Protein AF-A0A929QTH3-F1 (afdb_monomer_lite)

Sequence (79 aa):
YLAQQTDRQGLVALLPQGVISYNKTGTNSAQGLQHDAALVQLTNQSAYVLVVLQEGPGDGDLLKPLQEIGQQVYELMKD

Organism: Abiotrophia defectiva (NCBI:txid46125)

Structure (mmCIF, N/CA/C/O backbone):
data_AF-A0A929QTH3-F1
#
_entry.id   AF-A0A929QTH3-F1
#
loop_
_atom_site.group_PDB
_atom_site.id
_atom_site.type_symbol
_atom_site.label_atom_id
_atom_site.label_alt_id
_atom_site.label_comp_id
_atom_site.label_asym_id
_atom_site.label_entity_id
_atom_site.label_seq_id
_atom_site.pdbx_PDB_ins_code
_atom_site.Cartn_x
_atom_site.Cartn_y
_atom_site.Cartn_z
_atom_site.occupancy
_atom_site.B_iso_or_equiv
_atom_site.auth_seq_id
_atom_site.auth_comp_id
_atom_site.auth_asym_id
_atom_site.auth_atom_id
_atom_site.pdbx_PDB_model_num
ATOM 1 N N . TYR A 1 1 ? 19.282 -9.987 -4.827 1.00 58.78 1 TYR A N 1
ATOM 2 C CA . TYR A 1 1 ? 18.916 -9.272 -3.587 1.00 58.78 1 TYR A CA 1
ATOM 3 C C . TYR A 1 1 ? 18.199 -7.990 -3.986 1.00 58.78 1 TYR A C 1
ATOM 5 O O . TYR A 1 1 ? 18.678 -7.333 -4.901 1.00 58.78 1 TYR A O 1
ATOM 13 N N . LEU A 1 2 ? 17.042 -7.682 -3.390 1.00 58.38 2 LEU A N 1
ATOM 14 C CA . LEU A 1 2 ? 16.252 -6.483 -3.710 1.00 58.38 2 LEU A CA 1
ATOM 15 C C . LEU A 1 2 ? 16.691 -5.347 -2.779 1.00 58.38 2 LEU A C 1
ATOM 17 O O . LEU A 1 2 ? 16.623 -5.504 -1.559 1.00 58.38 2 LEU A O 1
ATOM 21 N N . ALA A 1 3 ? 17.146 -4.223 -3.334 1.00 68.44 3 ALA A N 1
ATOM 22 C CA . ALA A 1 3 ? 17.531 -3.068 -2.525 1.00 68.44 3 ALA A CA 1
ATOM 23 C C . ALA A 1 3 ? 16.279 -2.454 -1.881 1.00 68.44 3 ALA A C 1
ATOM 25 O O . ALA A 1 3 ? 15.280 -2.242 -2.569 1.00 68.44 3 ALA A O 1
ATOM 26 N N . GLN A 1 4 ? 16.311 -2.196 -0.569 1.00 65.31 4 GLN A N 1
ATOM 27 C CA . GLN A 1 4 ? 15.212 -1.514 0.116 1.00 65.31 4 GLN A CA 1
ATOM 28 C C . GLN A 1 4 ? 15.177 -0.037 -0.275 1.00 65.31 4 GLN A C 1
ATOM 30 O O . GLN A 1 4 ? 16.216 0.616 -0.261 1.00 65.31 4 GLN A O 1
ATOM 35 N N . GLN A 1 5 ? 13.986 0.496 -0.550 1.00 64.94 5 GLN A N 1
ATOM 36 C CA . GLN A 1 5 ? 13.776 1.934 -0.709 1.00 64.94 5 GLN A CA 1
ATOM 37 C C . GLN A 1 5 ? 12.938 2.446 0.467 1.00 64.94 5 GLN A C 1
ATOM 39 O O . GLN A 1 5 ? 11.727 2.249 0.508 1.00 64.94 5 GLN A O 1
ATOM 44 N N . THR A 1 6 ? 13.579 3.075 1.450 1.00 61.66 6 THR A N 1
ATOM 45 C CA . THR A 1 6 ? 12.902 3.604 2.651 1.00 61.66 6 THR A CA 1
ATOM 46 C C . THR A 1 6 ? 11.930 4.738 2.344 1.00 61.66 6 THR A C 1
ATOM 48 O O . THR A 1 6 ? 10.952 4.904 3.064 1.00 61.66 6 THR A O 1
ATOM 51 N N . ASP A 1 7 ? 12.159 5.465 1.250 1.00 62.22 7 ASP A N 1
ATOM 52 C CA . ASP A 1 7 ? 11.424 6.697 0.939 1.00 62.22 7 ASP A CA 1
ATOM 53 C C . ASP A 1 7 ? 10.224 6.450 0.012 1.00 62.22 7 ASP A C 1
ATOM 55 O O . ASP A 1 7 ? 9.439 7.357 -0.262 1.00 62.22 7 ASP A O 1
ATOM 59 N N . ARG A 1 8 ? 10.063 5.217 -0.491 1.00 65.88 8 ARG A N 1
ATOM 60 C CA . ARG A 1 8 ? 8.985 4.874 -1.420 1.00 65.88 8 ARG A CA 1
ATOM 61 C C . ARG A 1 8 ? 7.801 4.315 -0.641 1.00 65.88 8 ARG A C 1
ATOM 63 O O . ARG A 1 8 ? 7.844 3.194 -0.142 1.00 65.88 8 ARG A O 1
ATOM 70 N N . GLN A 1 9 ? 6.738 5.104 -0.561 1.00 73.38 9 GLN A N 1
ATOM 71 C CA . GLN A 1 9 ? 5.441 4.664 -0.060 1.00 73.38 9 GLN A CA 1
ATOM 72 C C . GLN A 1 9 ? 4.538 4.408 -1.268 1.00 73.38 9 GLN A C 1
ATOM 74 O O . GLN A 1 9 ? 4.053 5.351 -1.891 1.00 73.38 9 GLN A O 1
ATOM 79 N N . GLY A 1 10 ? 4.391 3.140 -1.663 1.00 88.81 10 GLY A N 1
ATOM 80 C CA . GLY A 1 10 ? 3.437 2.724 -2.689 1.00 88.81 10 GLY A CA 1
ATOM 81 C C . GLY A 1 10 ? 2.108 2.370 -2.037 1.00 88.81 10 GLY A C 1
ATOM 82 O O . GLY A 1 10 ? 1.246 3.226 -1.876 1.00 88.81 10 GLY A O 1
ATOM 83 N N . LEU A 1 11 ? 1.978 1.124 -1.585 1.00 92.50 11 LEU A N 1
ATOM 84 C CA . LEU A 1 11 ? 0.722 0.556 -1.076 1.00 92.50 11 LEU A CA 1
ATOM 85 C C . LEU A 1 11 ? 0.122 1.306 0.118 1.00 92.50 11 LEU A C 1
ATOM 87 O O . LEU A 1 11 ? -1.085 1.260 0.329 1.00 92.50 11 LEU A O 1
ATOM 91 N N . VAL A 1 12 ? 0.954 1.971 0.919 1.00 92.56 12 VAL A N 1
ATOM 92 C CA . VAL A 1 12 ? 0.508 2.630 2.156 1.00 92.56 12 VAL A CA 1
ATOM 93 C C . VAL A 1 12 ? 0.334 4.144 2.021 1.00 92.56 12 VAL A C 1
ATOM 95 O O . VAL A 1 12 ? -0.137 4.783 2.954 1.00 92.56 12 VAL A O 1
ATOM 98 N N . ALA A 1 13 ? 0.693 4.734 0.876 1.00 92.69 13 ALA A N 1
ATOM 99 C CA . ALA A 1 13 ? 0.828 6.191 0.753 1.00 92.69 13 ALA A CA 1
ATOM 100 C C . ALA A 1 13 ? -0.497 6.956 0.870 1.00 92.69 13 ALA A C 1
ATOM 102 O O . ALA A 1 13 ? -0.507 8.105 1.302 1.00 92.69 13 ALA A O 1
ATOM 103 N N . LEU A 1 14 ? -1.600 6.333 0.446 1.00 93.62 14 LEU A N 1
ATOM 104 C CA . LEU A 1 14 ? -2.935 6.939 0.438 1.00 93.62 14 LEU A CA 1
ATOM 105 C C . LEU A 1 14 ? -3.838 6.416 1.561 1.00 93.62 14 LEU A C 1
ATOM 107 O O . LEU A 1 14 ? -5.035 6.698 1.563 1.00 93.62 14 LEU A O 1
ATOM 111 N N . LEU A 1 15 ? -3.292 5.648 2.507 1.00 92.00 15 LEU A N 1
ATOM 112 C CA . LEU A 1 15 ? -4.076 5.167 3.640 1.00 92.00 15 LEU A CA 1
ATOM 113 C C . LEU A 1 15 ? -4.422 6.332 4.587 1.00 92.00 15 LEU A C 1
ATOM 115 O O . LEU A 1 15 ? -3.594 7.229 4.781 1.00 92.00 15 LEU A O 1
ATOM 119 N N . PRO A 1 16 ? -5.621 6.341 5.200 1.00 90.81 16 PRO A N 1
ATOM 120 C CA . PRO A 1 16 ? -6.003 7.384 6.144 1.00 90.81 16 PRO A CA 1
ATOM 121 C C . PRO A 1 16 ? -5.050 7.505 7.336 1.00 90.81 16 PRO A C 1
ATOM 123 O O . PRO A 1 16 ? -4.464 6.528 7.808 1.00 90.81 16 PRO A O 1
ATOM 126 N N . GLN A 1 17 ? -4.948 8.718 7.883 1.00 85.38 17 GLN A N 1
ATOM 127 C CA . GLN A 1 17 ? -4.178 8.951 9.103 1.00 85.38 17 GLN A CA 1
ATOM 128 C C . GLN A 1 17 ? -4.730 8.114 10.265 1.00 85.38 17 GLN A C 1
ATOM 130 O O . GLN A 1 17 ? -5.937 8.060 10.488 1.00 85.38 17 GLN A O 1
ATOM 135 N N . GLY A 1 18 ? -3.828 7.483 11.019 1.00 84.06 18 GLY A N 1
ATOM 136 C CA . GLY A 1 18 ? -4.175 6.605 12.142 1.00 84.06 18 GLY A CA 1
ATOM 137 C C . GLY A 1 18 ? -4.239 5.118 11.788 1.00 84.06 18 GLY A C 1
ATOM 138 O O . GLY A 1 18 ? -4.265 4.296 12.702 1.00 84.06 18 GLY A O 1
ATOM 139 N N . VAL A 1 19 ? -4.189 4.756 10.501 1.00 89.44 19 VAL A N 1
ATOM 140 C CA . VAL A 1 19 ? -3.993 3.364 10.080 1.00 89.44 19 VAL A CA 1
ATOM 141 C C . VAL A 1 19 ? -2.570 2.932 10.426 1.00 89.44 19 VAL A C 1
ATOM 143 O O . VAL A 1 19 ? -1.595 3.582 10.046 1.00 89.44 19 VAL A O 1
ATOM 146 N N . ILE A 1 20 ? -2.443 1.829 11.163 1.00 91.44 20 ILE A N 1
ATOM 147 C CA . ILE A 1 20 ? -1.139 1.254 11.493 1.00 91.44 20 ILE A CA 1
ATOM 148 C C . ILE A 1 20 ? -0.707 0.392 10.311 1.00 91.44 20 ILE A C 1
ATOM 150 O O . ILE A 1 20 ? -1.413 -0.533 9.912 1.00 91.44 20 ILE A O 1
ATOM 154 N N . SER A 1 21 ? 0.470 0.673 9.761 1.00 91.25 21 SER A N 1
ATOM 155 C CA . SER A 1 21 ? 1.018 -0.112 8.661 1.00 91.25 21 SER A CA 1
ATOM 156 C C . SER A 1 21 ? 2.519 -0.312 8.788 1.00 91.25 21 SER A C 1
ATOM 158 O O . SER A 1 21 ? 3.236 0.577 9.246 1.00 91.25 21 SER A O 1
ATOM 160 N N . TYR A 1 22 ? 2.993 -1.459 8.318 1.00 89.81 22 TYR A N 1
ATOM 161 C CA . TYR A 1 22 ? 4.406 -1.742 8.106 1.00 89.81 22 TYR A CA 1
ATOM 162 C C . TYR A 1 22 ? 4.595 -2.141 6.650 1.00 89.81 22 TYR A C 1
ATOM 164 O O . TYR A 1 22 ? 3.966 -3.099 6.202 1.00 89.81 22 TYR A O 1
ATOM 172 N N . ASN A 1 23 ? 5.452 -1.437 5.913 1.00 90.31 23 ASN A N 1
ATOM 173 C CA . ASN A 1 23 ? 5.717 -1.754 4.517 1.00 90.31 23 ASN A CA 1
ATOM 174 C C . ASN A 1 23 ? 7.203 -1.983 4.236 1.00 90.31 23 ASN A C 1
ATOM 176 O O . ASN A 1 23 ? 8.098 -1.424 4.874 1.00 90.31 23 ASN A O 1
ATOM 180 N N . LYS A 1 24 ? 7.459 -2.824 3.237 1.00 89.25 24 LYS A N 1
ATOM 181 C CA . LYS A 1 24 ? 8.780 -3.121 2.712 1.00 89.25 24 LYS A CA 1
ATOM 182 C C . LYS A 1 24 ? 8.714 -3.092 1.195 1.00 89.25 24 LYS A C 1
ATOM 184 O O . LYS A 1 24 ? 8.067 -3.921 0.564 1.00 89.25 24 LYS A O 1
ATOM 189 N N . THR A 1 25 ? 9.458 -2.161 0.622 1.00 87.50 25 THR A N 1
ATOM 190 C CA . THR A 1 25 ? 9.630 -2.051 -0.824 1.00 87.50 25 THR A CA 1
ATOM 191 C C . THR A 1 25 ? 10.960 -2.646 -1.254 1.00 87.50 25 THR A C 1
ATOM 193 O O . THR A 1 25 ? 11.916 -2.744 -0.465 1.00 87.50 25 THR A O 1
ATOM 196 N N . GLY A 1 26 ? 11.066 -2.980 -2.534 1.00 84.38 26 GLY A N 1
ATOM 197 C CA . GLY A 1 26 ? 12.371 -3.142 -3.139 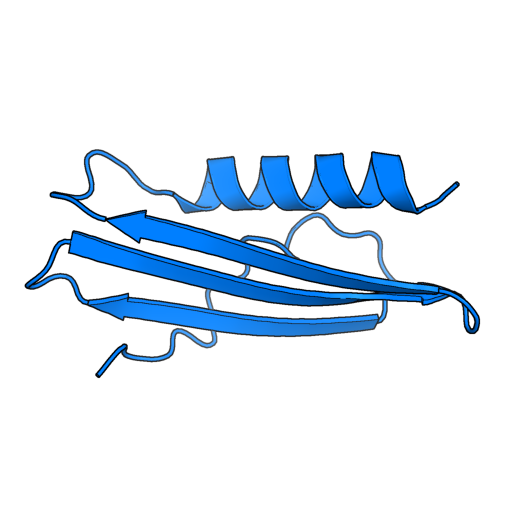1.00 84.38 26 GLY A CA 1
ATOM 198 C C . GLY A 1 26 ? 12.354 -3.303 -4.643 1.00 84.38 26 GLY A C 1
ATOM 199 O O . GLY A 1 26 ? 11.374 -3.730 -5.251 1.00 84.38 26 GLY A O 1
ATOM 200 N N . THR A 1 27 ? 13.491 -2.965 -5.231 1.00 80.94 27 THR A N 1
ATOM 201 C CA . THR A 1 27 ? 13.693 -2.946 -6.677 1.00 80.94 27 THR A CA 1
ATOM 202 C C . THR A 1 27 ? 14.972 -3.693 -7.039 1.00 80.94 27 THR A C 1
ATOM 204 O O . THR A 1 27 ? 15.981 -3.600 -6.335 1.00 80.94 27 THR A O 1
ATOM 207 N N . ASN A 1 28 ? 14.949 -4.412 -8.156 1.00 81.62 28 ASN A N 1
ATOM 208 C CA . ASN A 1 28 ? 16.134 -4.903 -8.847 1.00 81.62 28 ASN A CA 1
ATOM 209 C C . ASN A 1 28 ? 16.023 -4.538 -10.328 1.00 81.62 28 ASN A C 1
ATOM 211 O O . ASN A 1 28 ? 15.451 -5.278 -11.129 1.00 81.62 28 ASN A O 1
ATOM 215 N N . SER A 1 29 ? 16.613 -3.398 -10.683 1.00 75.75 29 SER A N 1
ATOM 216 C CA . SER A 1 29 ? 16.568 -2.846 -12.036 1.00 75.75 29 SER A CA 1
ATOM 217 C C . SER A 1 29 ? 17.225 -3.752 -13.081 1.00 75.75 29 SER A C 1
ATOM 219 O O . SER A 1 29 ? 16.797 -3.745 -14.227 1.00 75.75 29 SER A O 1
ATOM 221 N N . ALA A 1 30 ? 18.214 -4.572 -12.700 1.00 78.56 30 ALA A N 1
ATOM 222 C CA . ALA A 1 30 ? 18.883 -5.490 -13.628 1.00 78.56 30 ALA A CA 1
ATOM 223 C C . ALA A 1 30 ? 17.963 -6.623 -14.118 1.00 78.56 30 ALA A C 1
ATOM 225 O O . ALA A 1 30 ? 18.206 -7.197 -15.174 1.00 78.56 30 ALA A O 1
ATOM 226 N N . GLN A 1 31 ? 16.918 -6.945 -13.351 1.00 75.62 31 GLN A N 1
ATOM 227 C CA . GLN A 1 31 ? 15.927 -7.976 -13.677 1.00 75.62 31 GLN A CA 1
ATOM 228 C C . GLN A 1 31 ? 14.530 -7.385 -13.925 1.00 75.62 31 GLN A C 1
ATOM 230 O O . GLN A 1 31 ? 13.580 -8.136 -14.120 1.00 75.62 31 GLN A O 1
ATOM 235 N N . GLY A 1 32 ? 14.388 -6.054 -13.881 1.00 77.75 32 GLY A N 1
ATOM 236 C CA . GLY A 1 32 ? 13.085 -5.393 -13.982 1.00 77.75 32 GLY A CA 1
ATOM 237 C C . GLY A 1 32 ? 12.117 -5.762 -12.850 1.00 77.75 32 GLY A C 1
ATOM 238 O O . GLY A 1 32 ? 10.907 -5.730 -13.031 1.00 77.75 32 GLY A O 1
ATOM 239 N N . LEU A 1 33 ? 12.629 -6.153 -11.681 1.00 79.88 33 LEU A N 1
ATOM 240 C CA . LEU A 1 33 ? 11.786 -6.570 -10.562 1.00 79.88 33 LEU A CA 1
ATOM 241 C C . LEU A 1 33 ? 11.469 -5.384 -9.659 1.00 79.88 33 LEU A C 1
ATOM 243 O O . LEU A 1 33 ? 12.377 -4.673 -9.216 1.00 79.88 33 LEU A O 1
ATOM 247 N N . GLN A 1 34 ? 10.200 -5.225 -9.306 1.00 84.94 34 GLN A N 1
ATOM 248 C CA . GLN A 1 34 ? 9.756 -4.284 -8.283 1.00 84.94 34 GLN A CA 1
ATOM 249 C C . GLN A 1 34 ? 8.703 -4.942 -7.393 1.00 84.94 34 GLN A C 1
ATOM 251 O O . GLN A 1 34 ? 7.830 -5.654 -7.880 1.00 84.94 34 GLN A O 1
ATOM 256 N N . HIS A 1 35 ? 8.773 -4.684 -6.088 1.00 86.81 35 HIS A N 1
ATOM 257 C CA . HIS A 1 35 ? 7.716 -5.059 -5.157 1.00 86.81 35 HIS A CA 1
ATOM 258 C C . HIS A 1 35 ? 7.435 -3.978 -4.120 1.00 86.81 35 HIS A C 1
ATOM 260 O O . HIS A 1 35 ? 8.313 -3.185 -3.757 1.00 86.81 35 HIS A O 1
ATOM 266 N N . ASP A 1 36 ? 6.214 -4.027 -3.605 1.00 90.44 36 ASP A N 1
ATOM 267 C CA . ASP A 1 36 ? 5.800 -3.386 -2.366 1.00 90.44 36 ASP A CA 1
ATOM 268 C C . ASP A 1 36 ? 4.950 -4.397 -1.588 1.00 90.44 36 ASP A C 1
ATOM 270 O O . ASP A 1 36 ? 4.031 -5.011 -2.136 1.00 90.44 36 ASP A O 1
ATOM 274 N N . ALA A 1 37 ? 5.326 -4.637 -0.338 1.00 92.06 37 ALA A N 1
ATOM 275 C CA . ALA A 1 37 ? 4.642 -5.544 0.565 1.00 92.06 37 ALA A CA 1
ATOM 276 C C . ALA A 1 37 ? 4.279 -4.781 1.835 1.00 92.06 37 ALA A C 1
ATOM 278 O O . ALA A 1 37 ? 5.159 -4.210 2.479 1.00 92.06 37 ALA A O 1
ATOM 279 N N . ALA A 1 38 ? 3.005 -4.792 2.209 1.00 93.81 38 ALA A N 1
ATOM 280 C CA . ALA A 1 38 ? 2.491 -4.070 3.360 1.00 93.81 38 ALA A CA 1
ATOM 281 C C . ALA A 1 38 ? 1.643 -4.974 4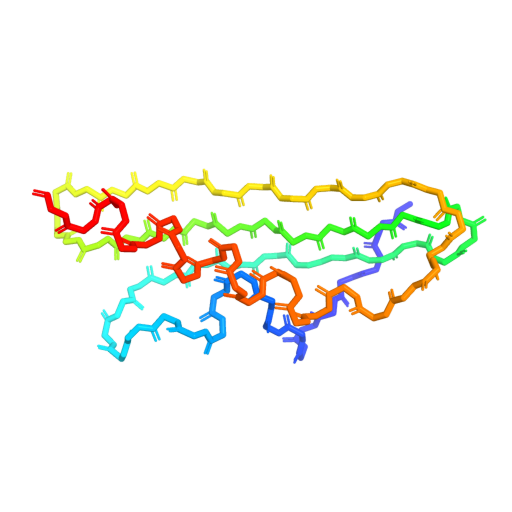.256 1.00 93.81 38 ALA A C 1
ATOM 283 O O . ALA A 1 38 ? 0.795 -5.723 3.776 1.00 93.81 38 ALA A O 1
ATOM 284 N N . LEU A 1 39 ? 1.850 -4.865 5.566 1.00 93.88 39 LEU A N 1
ATOM 285 C CA . LEU A 1 39 ? 0.890 -5.262 6.587 1.00 93.88 39 LEU A CA 1
ATOM 286 C C . LEU A 1 39 ? 0.121 -4.010 6.992 1.00 93.88 39 LEU A C 1
ATOM 288 O O . LEU A 1 39 ? 0.735 -3.003 7.345 1.00 93.88 39 LEU A O 1
ATOM 292 N N . VAL A 1 40 ? -1.204 -4.077 6.949 1.00 93.69 40 VAL A N 1
ATOM 293 C CA . VAL A 1 40 ? -2.098 -2.970 7.292 1.00 93.69 40 VAL A CA 1
ATOM 294 C C . VAL A 1 40 ? -3.075 -3.441 8.357 1.00 93.69 40 VAL A C 1
ATOM 296 O O . VAL A 1 40 ? -3.746 -4.455 8.185 1.00 93.69 40 VAL A O 1
ATOM 299 N N . GLN A 1 41 ? -3.155 -2.704 9.458 1.00 92.31 41 GLN A N 1
ATOM 300 C CA . GLN A 1 41 ? -4.100 -2.928 10.542 1.00 92.31 41 GLN A CA 1
ATOM 301 C C . GLN A 1 41 ? -5.181 -1.843 10.496 1.00 92.31 41 GLN A C 1
ATOM 303 O O . GLN A 1 41 ? -4.891 -0.653 10.610 1.00 92.31 41 GLN A O 1
ATOM 308 N N . LEU A 1 42 ? -6.431 -2.270 10.330 1.00 85.56 42 LEU A N 1
ATOM 309 C CA . LEU A 1 42 ? -7.592 -1.390 10.176 1.00 85.56 42 LEU A CA 1
ATOM 310 C C . LEU A 1 42 ? -8.169 -0.980 11.531 1.00 85.56 42 LEU A C 1
ATOM 312 O O . LEU A 1 42 ? -8.495 0.179 11.766 1.00 85.56 42 LEU A O 1
ATOM 316 N N . THR A 1 43 ? -8.281 -1.957 12.431 1.00 78.69 43 THR A N 1
ATOM 317 C CA . THR A 1 43 ? -8.786 -1.800 13.797 1.00 78.69 43 THR A CA 1
ATOM 318 C C . THR A 1 43 ? -7.992 -2.705 14.739 1.00 78.69 43 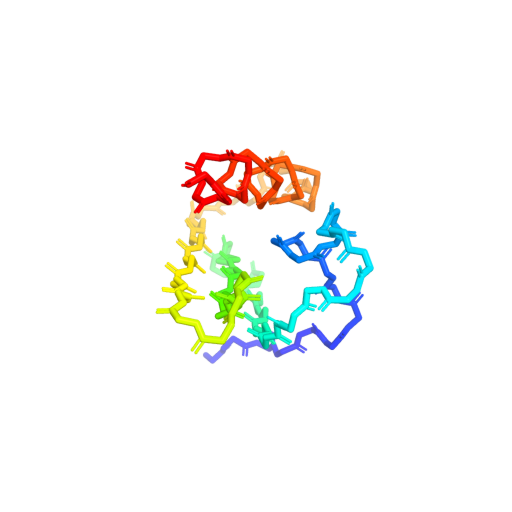THR A C 1
ATOM 320 O O . THR A 1 43 ? -7.099 -3.444 14.326 1.00 78.69 43 THR A O 1
ATOM 323 N N . ASN A 1 44 ? -8.342 -2.729 16.024 1.00 74.25 44 ASN A N 1
ATOM 324 C CA . ASN A 1 44 ? -7.748 -3.672 16.977 1.00 74.25 44 ASN A CA 1
ATOM 325 C C . ASN A 1 44 ? -8.143 -5.142 16.716 1.00 74.25 44 ASN A C 1
ATOM 327 O O . ASN A 1 44 ? -7.705 -6.017 17.459 1.00 74.25 44 ASN A O 1
ATOM 331 N N . GLN A 1 45 ? -8.976 -5.418 15.705 1.00 73.38 45 GLN A N 1
ATOM 332 C CA . GLN A 1 45 ? -9.529 -6.747 15.429 1.00 73.38 45 GLN A CA 1
ATOM 333 C C . GLN A 1 45 ? -9.192 -7.285 14.033 1.00 73.38 45 GLN A C 1
ATOM 335 O O . GLN A 1 45 ? -9.269 -8.496 13.833 1.00 73.38 45 GLN A O 1
ATOM 340 N N . SER A 1 46 ? -8.807 -6.430 13.080 1.00 86.69 46 SER A N 1
ATOM 341 C CA . SER A 1 46 ? -8.556 -6.840 11.695 1.00 86.69 46 SER A CA 1
ATOM 342 C C . SER A 1 46 ? -7.277 -6.238 11.118 1.00 86.69 46 SER A C 1
ATOM 344 O O . SER A 1 46 ? -6.961 -5.057 11.289 1.00 86.69 46 SER A O 1
ATOM 346 N N . ALA A 1 47 ? -6.541 -7.089 10.408 1.00 92.62 47 ALA A N 1
ATOM 347 C CA . ALA A 1 47 ? -5.363 -6.727 9.642 1.00 92.62 47 ALA A CA 1
ATOM 348 C C . ALA A 1 47 ? -5.294 -7.574 8.369 1.00 92.62 47 ALA A C 1
ATOM 350 O O . ALA A 1 47 ? -5.807 -8.695 8.331 1.00 92.62 47 ALA A O 1
ATOM 351 N N . TYR A 1 48 ? -4.633 -7.051 7.344 1.00 94.06 48 TYR A N 1
ATOM 352 C CA . TYR A 1 48 ? -4.365 -7.766 6.104 1.00 94.06 48 TYR A CA 1
ATOM 353 C C . TYR A 1 48 ? -2.925 -7.558 5.649 1.00 94.06 48 TYR A C 1
ATOM 355 O O . TYR A 1 48 ? -2.244 -6.613 6.049 1.00 94.06 48 TYR A O 1
ATOM 363 N N . VAL A 1 49 ? -2.469 -8.474 4.798 1.00 95.06 49 VAL A N 1
ATOM 364 C CA . VAL A 1 49 ? -1.185 -8.376 4.108 1.00 95.06 49 VAL A CA 1
ATOM 365 C C . VAL A 1 49 ? -1.464 -8.223 2.621 1.00 95.06 49 VAL A C 1
ATOM 367 O O . VAL A 1 49 ? -2.220 -9.005 2.048 1.00 95.06 49 VAL A O 1
ATOM 370 N N . LEU A 1 50 ? -0.845 -7.224 2.003 1.00 94.62 50 LEU A N 1
ATOM 371 C CA . LEU A 1 50 ? -0.917 -6.960 0.573 1.00 94.62 50 LEU A CA 1
ATOM 372 C C . LEU A 1 50 ? 0.492 -7.003 -0.005 1.00 94.62 50 LEU A C 1
ATOM 374 O O . LEU A 1 50 ? 1.382 -6.304 0.470 1.00 94.62 50 LEU A O 1
ATOM 378 N N . VAL A 1 51 ? 0.690 -7.829 -1.029 1.00 93.31 51 VAL A N 1
ATOM 379 C CA . VAL A 1 51 ? 1.969 -7.962 -1.728 1.00 93.31 51 VAL A CA 1
ATOM 380 C C . VAL A 1 51 ? 1.719 -7.753 -3.208 1.00 93.31 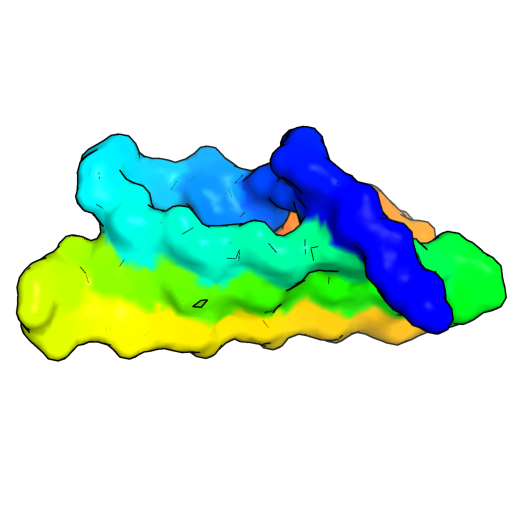51 VAL A C 1
ATOM 382 O O . VAL A 1 51 ? 0.951 -8.495 -3.815 1.00 93.31 51 VAL A O 1
ATOM 385 N N . VAL A 1 52 ? 2.384 -6.759 -3.787 1.00 90.50 52 VAL A N 1
ATOM 386 C CA . VAL A 1 52 ? 2.390 -6.538 -5.231 1.00 90.50 52 VAL A CA 1
ATOM 387 C C . VAL A 1 52 ? 3.803 -6.760 -5.738 1.00 90.50 52 VAL A C 1
ATOM 389 O O . VAL A 1 52 ? 4.749 -6.138 -5.255 1.00 90.50 52 VAL A O 1
ATOM 392 N N . LEU A 1 53 ? 3.930 -7.663 -6.707 1.00 88.50 53 LEU A N 1
ATOM 393 C CA . LEU A 1 53 ? 5.166 -7.980 -7.411 1.00 88.50 53 LEU A CA 1
ATOM 394 C C . LEU A 1 53 ? 4.959 -7.688 -8.896 1.00 88.50 53 LEU A C 1
ATOM 396 O O . LEU A 1 53 ? 3.971 -8.124 -9.482 1.00 88.50 53 LEU A O 1
ATOM 400 N N . GLN A 1 54 ? 5.909 -6.986 -9.497 1.00 81.44 54 GLN A N 1
ATOM 401 C CA . GLN A 1 54 ? 6.015 -6.839 -10.939 1.00 81.44 54 GLN A CA 1
ATOM 402 C C . GLN A 1 54 ? 7.332 -7.441 -11.415 1.00 81.44 54 GLN A C 1
ATOM 404 O O . GLN A 1 54 ? 8.390 -7.199 -10.826 1.00 81.44 54 GLN A O 1
ATOM 409 N N . GLU A 1 55 ? 7.244 -8.172 -12.523 1.00 81.19 55 GLU A N 1
ATOM 410 C CA . GLU A 1 55 ? 8.378 -8.711 -13.262 1.00 81.19 55 GLU A CA 1
ATOM 411 C C . GLU A 1 55 ? 8.355 -8.209 -14.712 1.00 81.19 55 GLU A C 1
ATOM 413 O O . GLU A 1 55 ? 7.2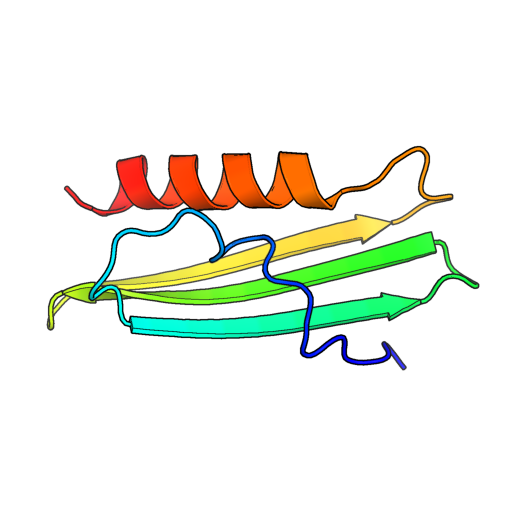85 -8.079 -15.307 1.00 81.19 55 GLU A O 1
ATOM 418 N N . GLY A 1 56 ? 9.532 -7.938 -15.285 1.00 71.75 56 GLY A N 1
ATOM 419 C CA . GLY A 1 56 ? 9.699 -7.497 -16.677 1.00 71.75 56 GLY A CA 1
ATOM 420 C C . GLY A 1 56 ? 10.335 -6.107 -16.805 1.00 71.75 56 GLY A C 1
ATOM 421 O O . GLY A 1 56 ? 10.411 -5.380 -15.816 1.00 71.75 56 GLY A O 1
ATOM 422 N N . PRO A 1 57 ? 10.837 -5.720 -17.998 1.00 58.19 57 PRO A N 1
ATOM 423 C CA . PRO A 1 57 ? 11.367 -4.376 -18.220 1.00 58.19 57 PRO A CA 1
ATOM 424 C C . PRO A 1 57 ? 10.284 -3.375 -17.810 1.00 58.19 57 PRO A C 1
ATOM 426 O O . PRO A 1 57 ? 9.186 -3.378 -18.356 1.00 58.19 57 PRO A O 1
ATOM 429 N N . GLY A 1 58 ? 10.550 -2.632 -16.736 1.00 58.19 58 GLY A N 1
ATOM 430 C CA . GLY A 1 58 ? 9.558 -1.784 -16.094 1.00 58.19 58 GLY A CA 1
ATOM 431 C C . GLY A 1 58 ? 9.157 -0.651 -17.023 1.00 58.19 58 GLY A C 1
ATOM 432 O O . GLY A 1 58 ? 9.798 0.393 -17.014 1.00 58.19 58 GLY A O 1
ATOM 433 N N . ASP A 1 59 ? 8.091 -0.843 -17.793 1.00 53.34 59 ASP A N 1
ATOM 434 C CA . ASP A 1 59 ? 7.587 0.154 -18.744 1.00 53.34 59 ASP A CA 1
ATOM 435 C C . ASP A 1 59 ? 6.847 1.326 -18.062 1.00 53.34 59 ASP A C 1
ATOM 437 O O . ASP A 1 59 ? 6.113 2.077 -18.702 1.00 53.34 59 ASP A O 1
ATOM 441 N N . GLY A 1 60 ? 7.048 1.552 -16.760 1.00 61.91 60 GLY A N 1
ATOM 442 C CA . GLY A 1 60 ? 6.472 2.709 -16.083 1.00 61.91 60 GLY A CA 1
ATOM 443 C C . GLY A 1 60 ? 6.785 2.812 -14.596 1.00 61.91 60 GLY A C 1
ATOM 444 O O . GLY A 1 60 ? 7.140 1.838 -13.930 1.00 61.91 60 GLY A O 1
ATOM 445 N N . ASP A 1 61 ? 6.624 4.025 -14.066 1.00 71.81 61 ASP A N 1
ATOM 446 C CA . ASP A 1 61 ? 6.633 4.267 -12.627 1.00 71.81 61 ASP A CA 1
ATOM 447 C C . ASP A 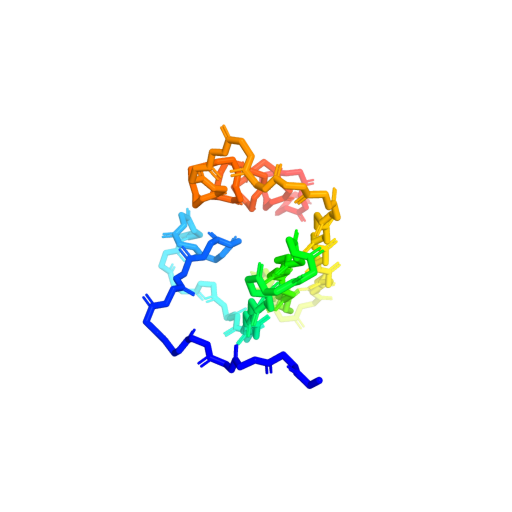1 61 ? 5.397 3.625 -11.982 1.00 71.81 61 ASP A C 1
ATOM 449 O O . ASP A 1 61 ? 4.279 4.134 -12.051 1.00 71.81 61 ASP A O 1
ATOM 453 N N . LEU A 1 62 ? 5.621 2.488 -11.330 1.00 78.44 62 LEU A N 1
ATOM 454 C CA . LEU A 1 62 ? 4.612 1.736 -10.587 1.00 78.44 62 LEU A CA 1
ATOM 455 C C . LEU A 1 62 ? 4.052 2.457 -9.360 1.00 78.44 62 LEU A C 1
ATOM 457 O O . LEU A 1 62 ? 3.124 1.951 -8.731 1.00 78.44 62 LEU A O 1
ATOM 461 N N . LEU A 1 63 ? 4.619 3.599 -8.974 1.00 83.50 63 LEU A N 1
ATOM 462 C CA . LEU A 1 63 ? 4.250 4.269 -7.736 1.00 83.50 63 LEU A CA 1
ATOM 463 C C . LEU A 1 63 ? 2.753 4.594 -7.682 1.00 83.50 63 LEU A C 1
ATOM 465 O O . LEU A 1 63 ? 2.099 4.267 -6.696 1.00 83.50 63 LEU A O 1
ATOM 469 N N . LYS A 1 64 ? 2.201 5.172 -8.753 1.00 87.44 64 LYS A N 1
ATOM 470 C CA . LYS A 1 64 ? 0.784 5.548 -8.805 1.00 87.44 64 LYS A CA 1
ATOM 471 C C . LYS A 1 64 ? -0.157 4.327 -8.810 1.00 87.44 64 LYS A C 1
ATOM 473 O O . LYS A 1 64 ? -1.042 4.293 -7.959 1.00 87.44 64 LYS A O 1
ATOM 478 N N . PRO A 1 65 ? 0.044 3.298 -9.658 1.00 89.00 65 PRO A N 1
ATOM 479 C CA . PRO A 1 65 ? -0.739 2.065 -9.569 1.00 89.00 65 PRO A CA 1
ATOM 480 C C . PRO A 1 65 ? -0.710 1.412 -8.181 1.00 89.00 65 PRO A C 1
ATOM 482 O O . PRO A 1 65 ? -1.743 0.974 -7.687 1.00 89.00 65 PRO A O 1
ATOM 485 N N . LEU A 1 66 ? 0.452 1.373 -7.516 1.00 90.62 66 LEU A N 1
ATOM 486 C CA . LEU A 1 66 ? 0.567 0.813 -6.164 1.00 90.62 66 LEU A CA 1
ATOM 487 C C . LEU A 1 66 ? -0.259 1.604 -5.143 1.00 90.62 66 LEU A C 1
ATOM 489 O O . LEU A 1 66 ? -0.920 1.007 -4.296 1.00 90.62 66 LEU A O 1
ATOM 493 N N . GLN A 1 67 ? -0.248 2.931 -5.237 1.00 91.88 67 GLN A N 1
ATOM 494 C CA . GLN A 1 67 ? -1.051 3.802 -4.380 1.00 91.88 67 GLN A CA 1
ATOM 495 C C . GLN A 1 67 ? -2.555 3.572 -4.578 1.00 91.88 67 GLN A C 1
ATOM 497 O O . GLN A 1 67 ? -3.291 3.448 -3.600 1.00 91.88 67 GLN A O 1
ATOM 502 N N . GLU A 1 68 ? -3.000 3.454 -5.830 1.00 93.56 68 GLU A N 1
ATOM 503 C CA . GLU A 1 68 ? -4.401 3.181 -6.172 1.00 93.56 68 GLU A CA 1
ATOM 504 C C . GLU A 1 68 ? -4.849 1.797 -5.679 1.00 93.56 68 GLU A C 1
ATOM 506 O O . GLU A 1 68 ? -5.909 1.681 -5.065 1.00 93.56 68 GLU A O 1
ATOM 511 N N . ILE A 1 69 ? -4.025 0.758 -5.870 1.00 93.94 69 ILE A N 1
ATOM 512 C CA . ILE A 1 69 ? -4.299 -0.595 -5.360 1.00 93.94 69 ILE A CA 1
ATOM 513 C C . ILE A 1 69 ? -4.392 -0.581 -3.831 1.00 93.94 69 ILE A C 1
ATOM 515 O O . ILE A 1 69 ? -5.329 -1.141 -3.264 1.00 93.94 69 ILE A O 1
ATOM 519 N N . GLY A 1 70 ? -3.438 0.069 -3.159 1.00 93.75 70 GLY A N 1
ATOM 520 C CA . GLY A 1 70 ? -3.419 0.187 -1.703 1.00 93.75 70 GLY A CA 1
ATOM 521 C C . GLY A 1 70 ? -4.698 0.813 -1.150 1.00 93.75 70 GLY A C 1
ATOM 522 O O . GLY A 1 70 ? -5.308 0.264 -0.230 1.00 93.75 70 GLY A O 1
ATOM 523 N N . GLN A 1 71 ? -5.146 1.909 -1.768 1.00 95.12 71 GLN A N 1
ATOM 524 C CA . GLN A 1 71 ? -6.395 2.577 -1.416 1.00 95.12 71 GLN A CA 1
ATOM 525 C C . GLN A 1 71 ? -7.620 1.689 -1.678 1.00 95.12 71 GLN A C 1
ATOM 527 O O . GLN A 1 71 ? -8.468 1.551 -0.804 1.00 95.12 71 GLN A O 1
ATOM 532 N N . GLN A 1 72 ? -7.721 1.056 -2.849 1.00 95.56 72 GLN A N 1
ATOM 533 C CA . GLN A 1 72 ? -8.876 0.217 -3.194 1.00 95.56 72 GLN A CA 1
ATOM 534 C C . GLN A 1 72 ? -9.022 -0.991 -2.266 1.00 95.56 72 GLN A C 1
ATOM 536 O O . GLN A 1 72 ? -10.130 -1.313 -1.842 1.00 95.56 72 GLN A O 1
ATOM 541 N N . VAL A 1 73 ? -7.911 -1.651 -1.926 1.00 94.56 73 VAL A N 1
ATOM 542 C CA . VAL A 1 73 ? -7.930 -2.777 -0.984 1.00 94.56 73 VAL A CA 1
ATOM 543 C C . VAL A 1 73 ? -8.311 -2.298 0.415 1.00 94.56 73 VAL A C 1
ATOM 545 O O . VAL A 1 73 ? -9.103 -2.959 1.075 1.00 94.56 73 VAL A O 1
ATOM 548 N N . TYR A 1 74 ? -7.811 -1.142 0.859 1.00 93.62 74 TYR A N 1
ATOM 549 C CA . TYR A 1 74 ? -8.239 -0.557 2.130 1.00 93.62 74 TYR A CA 1
ATOM 550 C C . TYR A 1 74 ? -9.754 -0.314 2.166 1.00 93.62 74 TYR A C 1
ATOM 552 O O . TYR A 1 74 ? -10.414 -0.750 3.104 1.00 93.62 74 TYR A O 1
ATOM 560 N N . GLU A 1 75 ? -10.314 0.311 1.127 1.00 93.56 75 GLU A N 1
ATOM 561 C CA . GLU A 1 75 ? -11.752 0.590 1.036 1.00 93.56 75 GLU A CA 1
ATOM 562 C C . GLU A 1 75 ? -12.607 -0.684 1.017 1.00 93.56 75 GLU A C 1
ATOM 564 O O . GLU A 1 75 ? -13.704 -0.684 1.566 1.00 93.56 75 GLU A O 1
ATOM 569 N N . LEU A 1 76 ? -12.102 -1.774 0.431 1.00 92.88 76 LEU A N 1
ATOM 570 C CA . LEU A 1 76 ? -12.767 -3.079 0.445 1.00 92.88 76 LEU A CA 1
ATOM 571 C C . LEU A 1 76 ? -12.742 -3.740 1.829 1.00 92.88 76 LEU A C 1
ATOM 573 O O . LEU A 1 76 ? -13.674 -4.452 2.187 1.00 92.88 76 LEU A O 1
ATOM 577 N N . MET A 1 77 ? -11.650 -3.560 2.572 1.00 90.62 77 MET A N 1
ATOM 578 C CA . MET A 1 77 ? -11.384 -4.303 3.805 1.00 90.62 77 MET A CA 1
ATOM 579 C C . MET A 1 77 ? -11.814 -3.559 5.074 1.00 90.62 77 MET A C 1
ATOM 581 O O . MET A 1 77 ? -11.883 -4.186 6.127 1.00 90.62 77 MET A O 1
ATOM 585 N N . LYS A 1 78 ? -12.034 -2.237 5.007 1.00 85.62 78 LYS A N 1
ATOM 586 C CA . LYS A 1 78 ? -12.361 -1.384 6.166 1.00 85.62 78 LYS A CA 1
ATOM 587 C C . LYS A 1 78 ? -13.770 -1.597 6.740 1.00 85.62 78 LYS A C 1
ATOM 589 O O . LYS A 1 78 ? -14.022 -1.111 7.843 1.00 85.62 78 LYS A O 1
ATOM 594 N N . ASP A 1 79 ? -14.655 -2.243 5.984 1.00 72.81 79 ASP A N 1
ATOM 595 C CA . ASP A 1 79 ? -16.030 -2.580 6.380 1.00 72.81 79 ASP A CA 1
ATOM 596 C C . ASP A 1 79 ? -16.083 -3.941 7.104 1.00 72.81 79 ASP A C 1
ATOM 598 O O . ASP A 1 79 ? -16.971 -4.105 7.973 1.00 72.81 79 ASP A O 1
#

InterPro domains:
  IPR012338 Beta-lactamase/transpeptidase-like [G3DSA:3.40.710.10] (1-79)
  IPR012338 Beta-lactamase/transpeptidase-like [SSF56601] (4-75)
  IPR045155 Beta-lactamase class A, catalytic domain [PF13354] (1-75)

Radius of gyration: 12.88 Å; chains: 1; bounding box: 35×18×36 Å

pLDDT: mean 83.35, std 11.35, range [53.34, 95.56]

Foldseek 3Di:
DWDWDPPQDALCPQPDPPWDKDKTWTDDQVFRKTKIWMWIDLDPVDIDIDIDIDTDNPPDDCRHVSNVNSVVVCVVRND

Secondary structure (DSSP, 8-state):
-PBP-TT--STTTTSPTT-EEEEEEEEEGGGTEEEEEEEEE-SSS-EEEEEEEE-SS--S-THHHHHHHHHHHHHHH--